Prot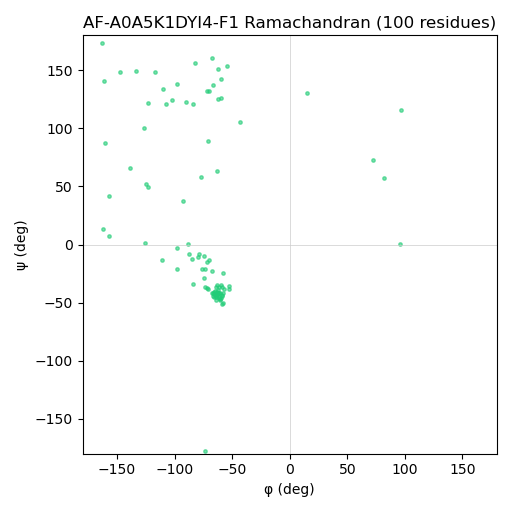ein AF-A0A5K1DYI4-F1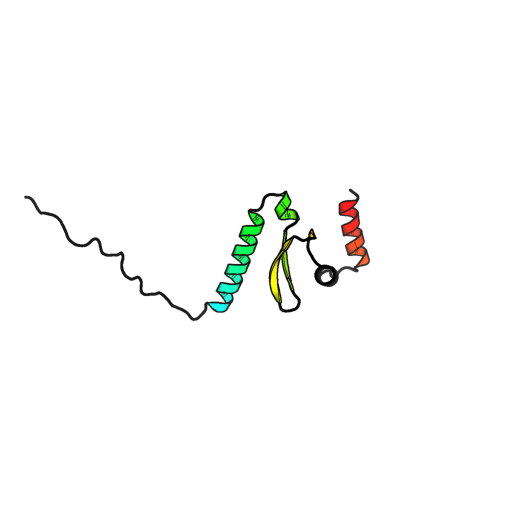 (afdb_monomer)

Nearest PDB structures (foldseek):
  7y26-assembly1_E  TM=3.366E-01  e=1.477E+00  Homo sapiens
  1hbx-assembly1_A  TM=3.376E-01  e=2.874E+00  Homo sapiens
  7xna-assembly1_A  TM=3.352E-01  e=2.202E+00  Homo sapiens
  8q85-assembly1_a  TM=2.472E-01  e=5.234E+00  Saccharomyces cerevisiae

Sequence (102 aa):
MDLGRNYATGLWNSSDNVFSRSNSRREEDDDETALTWAALERLPTYDRVRRGIFQNIIGEQREVEIGSLGIQDLQLILDRLINAVDESAEQFLFRMRRRFDA

Radius of gyration: 25.61 Å; Cα contacts (8 Å, |Δi|>4): 37; chains: 1; bounding box: 40×42×89 Å

Secondary structure (DSSP, 8-state):
-----------S---------SSHHHHHHHHHHHHHHHHHHTS-HHHHTTEEEEE-TT--EEEEEGGG--HHHHHHHHHHHHHT-SS-HHHHHHHHHHHH--

Mean predicted aligned error: 13.73 Å

Structure (mmCIF, N/CA/C/O backbone):
data_AF-A0A5K1DYI4-F1
#
_entry.id   AF-A0A5K1DYI4-F1
#
loop_
_atom_site.group_PDB
_atom_site.id
_atom_site.type_symbol
_atom_site.label_atom_id
_atom_site.label_alt_id
_atom_site.label_comp_id
_atom_site.label_asym_id
_atom_site.label_entity_id
_atom_site.label_seq_id
_atom_site.pdbx_PDB_ins_code
_atom_site.Cartn_x
_atom_site.Cartn_y
_atom_site.Cartn_z
_atom_site.occupancy
_atom_site.B_iso_or_equiv
_atom_site.auth_seq_id
_atom_site.auth_comp_id
_atom_site.auth_asym_id
_atom_site.auth_atom_id
_atom_site.pdbx_PDB_model_num
ATOM 1 N N . MET A 1 1 ? -5.519 30.439 -72.118 1.00 40.00 1 MET A N 1
ATOM 2 C CA . MET A 1 1 ? -4.523 30.423 -71.031 1.00 40.00 1 MET A CA 1
ATOM 3 C C . MET A 1 1 ? -4.826 29.200 -70.196 1.00 40.00 1 MET A C 1
ATOM 5 O O . MET A 1 1 ? -5.754 29.230 -69.405 1.00 40.00 1 MET A O 1
ATOM 9 N N . ASP A 1 2 ? -4.127 28.113 -70.491 1.00 38.81 2 ASP A N 1
ATOM 10 C CA . ASP A 1 2 ? -4.199 26.842 -69.777 1.00 38.81 2 ASP A CA 1
ATOM 11 C C . ASP A 1 2 ? -2.764 26.552 -69.331 1.00 38.81 2 ASP A C 1
ATOM 13 O O . ASP A 1 2 ? -1.847 26.594 -70.155 1.00 38.81 2 ASP A O 1
ATOM 17 N N . LEU A 1 3 ? -2.551 26.394 -68.029 1.00 43.34 3 LEU A N 1
ATOM 18 C CA . LEU A 1 3 ? -1.261 26.028 -67.458 1.00 43.34 3 LEU A CA 1
ATOM 19 C C . LEU A 1 3 ? -1.486 24.806 -66.579 1.00 43.34 3 LEU A C 1
ATOM 21 O O . LEU A 1 3 ? -1.970 24.881 -65.449 1.00 43.34 3 LEU A O 1
ATOM 25 N N . GLY A 1 4 ? -1.140 23.669 -67.178 1.00 41.69 4 GLY A N 1
ATOM 26 C CA . GLY A 1 4 ? -1.144 22.354 -66.575 1.00 41.69 4 GLY A CA 1
ATOM 27 C C . GLY A 1 4 ? -0.233 22.255 -65.352 1.00 41.69 4 GLY A C 1
ATOM 28 O O . GLY A 1 4 ? 0.953 22.561 -65.388 1.00 41.69 4 GLY A O 1
ATOM 29 N N . ARG A 1 5 ? -0.858 21.794 -64.271 1.00 44.62 5 ARG A N 1
ATOM 30 C CA . ARG A 1 5 ? -0.417 20.790 -63.294 1.00 44.62 5 ARG A CA 1
ATOM 31 C C . ARG A 1 5 ? 1.070 20.355 -63.238 1.00 44.62 5 ARG A C 1
ATOM 33 O O . ARG A 1 5 ? 1.587 19.740 -64.164 1.00 44.62 5 ARG A O 1
ATOM 40 N N . ASN A 1 6 ? 1.550 20.403 -61.986 1.00 44.25 6 ASN A N 1
ATOM 41 C CA . ASN A 1 6 ? 2.348 19.409 -61.237 1.00 44.25 6 ASN A CA 1
ATOM 42 C C . ASN A 1 6 ? 3.874 19.570 -61.187 1.00 44.25 6 ASN A C 1
ATOM 44 O O . ASN A 1 6 ? 4.556 19.232 -62.144 1.00 44.25 6 ASN A O 1
ATOM 48 N N . TYR A 1 7 ? 4.398 19.809 -59.977 1.00 41.22 7 TYR A N 1
ATOM 49 C CA . TYR A 1 7 ? 5.255 18.826 -59.297 1.00 41.22 7 TYR A CA 1
ATOM 50 C C . TYR A 1 7 ? 5.362 19.094 -57.782 1.00 41.22 7 TYR A C 1
ATOM 52 O O . TYR A 1 7 ? 5.482 20.227 -57.331 1.00 41.22 7 TYR A O 1
ATOM 60 N N . ALA A 1 8 ? 5.352 17.990 -57.033 1.00 47.97 8 ALA A N 1
ATOM 61 C CA . ALA A 1 8 ? 5.890 17.814 -55.685 1.00 47.97 8 ALA A CA 1
ATOM 62 C C . ALA A 1 8 ? 5.155 18.456 -54.489 1.00 47.97 8 ALA A C 1
ATOM 64 O O . ALA A 1 8 ? 5.679 19.289 -53.756 1.00 47.97 8 ALA A O 1
ATOM 65 N N . THR A 1 9 ? 4.008 17.863 -54.153 1.00 54.19 9 THR A N 1
ATOM 66 C CA . THR A 1 9 ? 3.821 17.298 -52.805 1.00 54.19 9 THR A CA 1
ATOM 67 C C . THR A 1 9 ? 5.081 16.530 -52.387 1.00 54.19 9 THR A C 1
ATOM 69 O O . THR A 1 9 ? 5.342 15.451 -52.915 1.00 54.19 9 THR A O 1
ATOM 72 N N . GLY A 1 10 ? 5.884 17.104 -51.490 1.00 49.94 10 GLY A N 1
ATOM 73 C CA . GLY A 1 10 ? 7.171 16.513 -51.108 1.00 49.94 10 GLY A CA 1
ATOM 74 C C . GLY A 1 10 ? 7.787 17.019 -49.804 1.00 49.94 10 GLY A C 1
ATOM 75 O O . GLY A 1 10 ? 8.940 16.714 -49.541 1.00 49.94 10 GLY A O 1
ATOM 76 N N . LEU A 1 11 ? 7.047 17.742 -48.956 1.00 45.50 11 LEU A N 1
ATOM 77 C CA . LEU A 1 11 ? 7.488 18.083 -47.591 1.00 45.50 11 LEU A CA 1
ATOM 78 C C . LEU A 1 11 ? 6.992 17.061 -46.554 1.00 45.50 11 LEU A C 1
ATOM 80 O O . LEU A 1 11 ? 6.639 17.399 -45.432 1.00 45.50 11 LEU A O 1
ATOM 84 N N . TRP A 1 12 ? 6.983 15.792 -46.957 1.00 50.94 12 TRP A N 1
ATOM 85 C CA . TRP A 1 12 ? 6.844 14.628 -46.083 1.00 50.94 12 TRP A CA 1
ATOM 86 C C . TRP A 1 12 ? 8.032 13.697 -46.322 1.00 50.94 12 TRP A C 1
ATOM 88 O O . TRP A 1 12 ? 7.847 12.534 -46.651 1.00 50.94 12 TRP A O 1
ATOM 98 N N . ASN A 1 13 ? 9.259 14.217 -46.243 1.00 51.19 13 ASN A N 1
ATOM 99 C CA . ASN A 1 13 ? 10.414 13.369 -45.969 1.00 51.19 13 ASN A CA 1
ATOM 100 C C . ASN A 1 13 ? 11.603 14.184 -45.448 1.00 51.19 13 ASN A C 1
ATOM 102 O O . ASN A 1 13 ? 12.471 14.608 -46.202 1.00 51.19 13 ASN A O 1
ATOM 106 N N . SER A 1 14 ? 11.652 14.383 -44.137 1.00 42.78 14 SER A N 1
ATOM 107 C CA . SER A 1 14 ? 12.934 14.270 -43.446 1.00 42.78 14 SER A CA 1
ATOM 108 C C . SER A 1 14 ? 12.682 13.543 -42.138 1.00 42.78 14 SER A C 1
ATOM 110 O O . SER A 1 14 ? 12.743 14.089 -41.038 1.00 42.78 14 SER A O 1
ATOM 112 N N . SER A 1 15 ? 12.304 12.279 -42.304 1.00 52.41 15 SER A N 1
ATOM 113 C CA . SER A 1 15 ? 12.477 11.224 -41.321 1.00 52.41 15 SER A CA 1
ATOM 114 C C . SER A 1 15 ? 13.974 10.997 -41.083 1.00 52.41 15 SER A C 1
ATOM 116 O O . SER A 1 15 ? 14.491 9.942 -41.434 1.00 52.41 15 SER A O 1
ATOM 118 N N . ASP A 1 16 ? 14.690 12.000 -40.569 1.00 53.78 16 ASP A N 1
ATOM 119 C CA . ASP A 1 16 ? 16.093 11.811 -40.191 1.00 53.78 16 ASP A CA 1
ATOM 120 C C . ASP A 1 16 ? 16.603 12.805 -39.141 1.00 53.78 16 ASP A C 1
ATOM 122 O O . ASP A 1 16 ? 17.719 13.296 -39.207 1.00 53.78 16 ASP A O 1
ATOM 126 N N . ASN A 1 17 ? 15.778 13.081 -38.130 1.00 49.06 17 ASN A N 1
ATOM 127 C CA . ASN A 1 17 ? 16.306 13.305 -36.779 1.00 49.06 17 ASN A CA 1
ATOM 128 C C . ASN A 1 17 ? 15.651 12.309 -35.818 1.00 49.06 17 ASN A C 1
ATOM 130 O O . ASN A 1 17 ? 15.139 12.634 -34.748 1.00 49.06 17 ASN A O 1
ATOM 134 N N . VAL A 1 18 ? 15.676 11.049 -36.249 1.00 53.31 18 VAL A N 1
ATOM 135 C CA . VAL A 1 18 ? 15.725 9.913 -35.343 1.00 53.31 18 VAL A CA 1
ATOM 136 C C . VAL A 1 18 ? 17.051 10.059 -34.583 1.00 53.31 18 VAL A C 1
ATOM 138 O O . VAL A 1 18 ? 18.102 10.179 -35.200 1.00 53.31 18 VAL A O 1
ATOM 141 N N . PHE A 1 19 ? 17.011 10.071 -33.251 1.00 47.66 19 PHE A N 1
ATOM 142 C CA . PHE A 1 19 ? 18.191 10.034 -32.374 1.00 47.66 19 PHE A CA 1
ATOM 143 C C . PHE A 1 19 ? 18.957 11.345 -32.102 1.00 47.66 19 PHE A C 1
ATOM 145 O O . PHE A 1 19 ? 20.186 11.357 -32.116 1.00 47.66 19 PHE A O 1
ATOM 152 N N . SER A 1 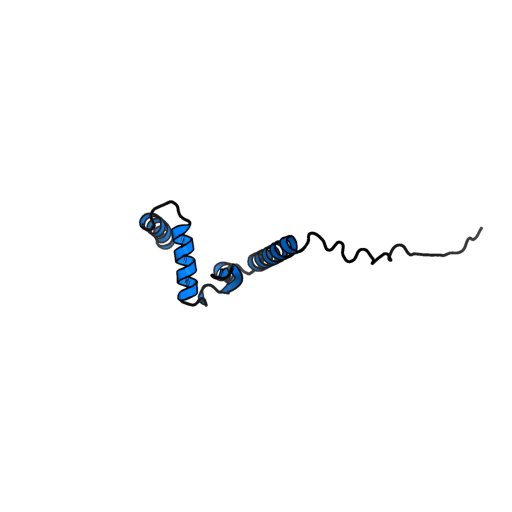20 ? 18.297 12.381 -31.578 1.00 47.50 20 SER A N 1
ATOM 153 C CA . SER A 1 20 ? 18.946 13.187 -30.518 1.00 47.50 20 SER A CA 1
ATOM 154 C C . SER A 1 20 ? 18.889 12.433 -29.181 1.00 47.50 20 SER A C 1
ATOM 156 O O . SER A 1 20 ? 18.334 12.877 -28.183 1.00 47.50 20 SER A O 1
ATOM 158 N N . ARG A 1 21 ? 19.469 11.228 -29.202 1.00 56.72 21 ARG A N 1
ATOM 159 C CA . ARG A 1 21 ? 19.785 10.386 -28.051 1.00 56.72 21 ARG A CA 1
ATOM 160 C C . ARG A 1 21 ? 20.939 11.035 -27.303 1.00 56.72 21 ARG A C 1
ATOM 162 O O . ARG A 1 21 ? 22.086 10.740 -27.624 1.00 56.72 21 ARG A O 1
ATOM 169 N N . SER A 1 22 ? 20.682 11.926 -26.351 1.00 51.88 22 SER A N 1
ATOM 170 C CA . SER A 1 22 ? 21.717 12.255 -25.349 1.00 51.88 22 SER A CA 1
ATOM 171 C C . SER A 1 22 ? 21.235 12.831 -24.017 1.00 51.88 22 SER A C 1
ATOM 173 O O . SER A 1 22 ? 22.081 13.111 -23.178 1.00 51.88 22 SER A O 1
ATOM 175 N N . ASN A 1 23 ? 19.924 12.883 -23.746 1.00 51.94 23 ASN A N 1
ATOM 176 C CA . ASN A 1 23 ? 19.407 13.166 -22.394 1.00 51.94 23 ASN A CA 1
ATOM 177 C C . ASN A 1 23 ? 18.423 12.100 -21.851 1.00 51.94 23 ASN A C 1
ATOM 179 O O . ASN A 1 23 ? 17.954 12.224 -20.725 1.00 51.94 23 ASN A O 1
ATOM 183 N N . SER A 1 24 ? 18.151 11.026 -22.604 1.00 56.00 24 SER A N 1
ATOM 184 C CA . SER A 1 24 ? 16.845 10.345 -22.565 1.00 56.00 24 SER A CA 1
ATOM 185 C C . SER A 1 24 ? 16.618 9.282 -21.485 1.00 56.00 24 SER A C 1
ATOM 187 O O . SER A 1 24 ? 15.480 8.900 -21.269 1.00 56.00 24 SER A O 1
ATOM 189 N N . ARG A 1 25 ? 17.637 8.801 -20.761 1.00 53.88 25 ARG A N 1
ATOM 190 C CA . ARG A 1 25 ? 17.433 7.625 -19.886 1.00 53.88 25 ARG A CA 1
ATOM 191 C C . ARG A 1 25 ? 16.643 7.911 -18.604 1.00 53.88 25 ARG A C 1
ATOM 193 O O . ARG A 1 25 ? 16.024 7.008 -18.072 1.00 53.88 25 ARG A O 1
ATOM 200 N N . ARG A 1 26 ? 16.712 9.137 -18.072 1.00 54.97 26 ARG A N 1
ATOM 201 C CA . ARG A 1 26 ? 15.948 9.512 -16.865 1.00 54.97 26 ARG A CA 1
ATOM 202 C C . ARG A 1 26 ? 14.517 9.937 -17.185 1.00 54.97 26 ARG A C 1
ATOM 204 O O . ARG A 1 26 ? 13.642 9.679 -16.376 1.00 54.97 26 ARG A O 1
ATOM 211 N N . GLU A 1 27 ? 14.302 10.580 -18.331 1.00 58.94 27 GLU A N 1
ATOM 212 C CA . GLU A 1 27 ? 12.958 10.960 -18.792 1.00 58.94 27 GLU A CA 1
ATOM 213 C C . GLU A 1 27 ? 12.158 9.732 -19.241 1.00 58.94 27 GLU A C 1
ATOM 215 O O . GLU A 1 27 ? 10.982 9.645 -18.925 1.00 58.94 27 GLU A O 1
ATOM 220 N N . GLU A 1 28 ? 12.798 8.745 -19.884 1.00 60.91 28 GLU A N 1
ATOM 221 C CA . GLU A 1 28 ? 12.135 7.494 -20.288 1.00 60.91 28 GLU A CA 1
ATOM 222 C C . GLU A 1 28 ? 11.533 6.725 -19.092 1.00 60.91 28 GLU A C 1
ATOM 224 O O . GLU A 1 28 ? 10.391 6.274 -19.182 1.00 60.91 28 GLU A O 1
ATOM 229 N N . ASP A 1 29 ? 12.257 6.615 -17.968 1.00 64.75 29 ASP A N 1
ATOM 230 C CA . ASP A 1 29 ? 11.761 5.934 -16.758 1.00 64.75 29 ASP A CA 1
ATOM 231 C C . ASP A 1 29 ? 10.587 6.704 -16.114 1.00 64.75 29 ASP A C 1
ATOM 233 O O . ASP A 1 29 ? 9.589 6.107 -15.703 1.00 64.75 29 ASP A O 1
ATOM 237 N N . ASP A 1 30 ? 10.672 8.038 -16.043 1.00 76.75 30 ASP A N 1
ATOM 238 C CA . ASP A 1 30 ? 9.593 8.878 -15.501 1.00 76.75 30 ASP A CA 1
ATOM 239 C C . ASP A 1 30 ? 8.337 8.805 -16.390 1.00 76.75 30 ASP A C 1
ATOM 241 O O . ASP A 1 30 ? 7.222 8.656 -15.882 1.00 76.75 30 ASP A O 1
ATOM 245 N N . ASP A 1 31 ? 8.508 8.809 -17.714 1.00 83.31 31 ASP A N 1
ATOM 246 C CA . ASP A 1 31 ? 7.417 8.665 -18.679 1.00 83.31 31 ASP A CA 1
ATOM 247 C C . ASP A 1 31 ? 6.727 7.295 -18.557 1.00 83.31 31 ASP A C 1
ATOM 249 O O . ASP A 1 31 ? 5.495 7.214 -18.583 1.00 83.31 31 ASP A O 1
ATOM 253 N N . GLU A 1 32 ? 7.479 6.208 -18.360 1.00 84.00 32 GLU A N 1
ATOM 254 C CA . GLU A 1 32 ? 6.909 4.871 -18.148 1.00 84.00 32 GLU A CA 1
ATOM 255 C C . GLU A 1 32 ? 6.079 4.800 -16.854 1.00 84.00 32 GLU A C 1
ATOM 257 O O . GLU A 1 32 ? 4.962 4.258 -16.840 1.00 84.00 32 GLU A O 1
ATOM 262 N N . THR A 1 33 ? 6.575 5.396 -15.765 1.00 82.56 33 THR A N 1
ATOM 263 C CA . THR A 1 33 ? 5.811 5.447 -14.510 1.00 82.56 33 THR A CA 1
ATOM 264 C C . THR A 1 33 ? 4.545 6.285 -14.662 1.00 82.56 33 THR A C 1
ATOM 266 O O . THR A 1 33 ? 3.472 5.849 -14.234 1.00 82.56 33 THR A O 1
ATOM 269 N N . ALA A 1 34 ? 4.617 7.434 -15.340 1.00 89.31 34 ALA A N 1
ATOM 270 C CA . ALA A 1 34 ? 3.464 8.285 -15.616 1.00 89.31 34 ALA A CA 1
ATOM 271 C C . ALA A 1 34 ? 2.397 7.559 -16.453 1.00 89.31 34 ALA A C 1
ATOM 273 O O . ALA A 1 34 ? 1.202 7.638 -16.149 1.00 89.31 34 ALA A O 1
ATOM 274 N N . LEU A 1 35 ? 2.813 6.789 -17.464 1.00 90.38 35 LEU A N 1
ATOM 275 C CA . LEU A 1 35 ? 1.916 5.947 -18.259 1.00 90.38 35 LEU A CA 1
ATOM 276 C C . LEU A 1 35 ? 1.234 4.869 -17.402 1.00 90.38 35 LEU A C 1
ATOM 278 O O . LEU A 1 35 ? 0.036 4.617 -17.565 1.00 90.38 35 LEU A O 1
ATOM 282 N N . THR A 1 36 ? 1.963 4.276 -16.454 1.00 89.94 36 THR A N 1
ATOM 283 C CA . THR A 1 36 ? 1.419 3.273 -15.524 1.00 89.94 36 THR A CA 1
ATOM 284 C C . THR A 1 36 ? 0.376 3.885 -14.582 1.00 89.94 36 THR A C 1
ATOM 286 O O . THR A 1 36 ? -0.702 3.313 -14.393 1.00 89.94 36 THR A O 1
ATOM 289 N N . TRP A 1 37 ? 0.634 5.082 -14.046 1.00 92.25 37 TRP A N 1
ATOM 290 C CA . TRP A 1 37 ? -0.342 5.825 -13.239 1.00 92.25 37 TRP A CA 1
ATOM 291 C C . TRP A 1 37 ? -1.606 6.167 -14.034 1.00 92.25 37 TRP A C 1
ATOM 293 O O . TRP A 1 37 ? -2.717 5.913 -13.567 1.00 92.25 37 TRP A O 1
ATOM 303 N N . ALA A 1 38 ? -1.455 6.655 -15.268 1.00 94.62 38 ALA A N 1
ATOM 304 C CA . ALA A 1 38 ? -2.590 6.972 -16.131 1.00 94.62 38 ALA A CA 1
ATOM 305 C C . ALA A 1 38 ? -3.445 5.731 -16.452 1.00 94.62 38 ALA A C 1
ATOM 307 O O . ALA A 1 38 ? -4.673 5.821 -16.521 1.00 94.62 38 ALA A O 1
ATOM 308 N N . ALA A 1 39 ? -2.826 4.560 -16.630 1.00 93.62 39 ALA A N 1
ATOM 309 C CA . ALA A 1 39 ? -3.552 3.307 -16.829 1.00 93.62 39 ALA A CA 1
ATOM 310 C C . ALA A 1 39 ? -4.386 2.925 -15.591 1.00 93.62 39 ALA A C 1
ATOM 312 O O . ALA A 1 39 ? -5.565 2.587 -15.732 1.00 93.62 39 ALA A O 1
ATOM 313 N N . LEU A 1 40 ? -3.811 3.051 -14.389 1.00 93.62 40 LEU A N 1
ATOM 314 C CA . LEU A 1 40 ? -4.502 2.798 -13.120 1.00 93.62 40 LEU A CA 1
ATOM 315 C C . LEU A 1 40 ? -5.697 3.737 -12.903 1.00 93.62 40 LEU A C 1
ATOM 317 O O . LEU A 1 40 ? -6.768 3.298 -12.480 1.00 93.62 40 LEU A O 1
ATOM 321 N N . GLU A 1 41 ? -5.563 5.022 -13.228 1.00 93.38 41 GLU A N 1
ATOM 322 C CA . GLU A 1 41 ? -6.652 5.997 -13.075 1.00 93.38 41 GLU A CA 1
ATOM 323 C C . GLU A 1 41 ? -7.863 5.670 -13.956 1.00 93.38 41 GLU A C 1
ATOM 325 O O . GLU A 1 41 ? -9.017 5.848 -13.542 1.00 93.38 41 GLU A O 1
ATOM 330 N N . ARG A 1 42 ? -7.609 5.125 -15.150 1.00 96.06 42 ARG A N 1
ATOM 331 C CA . ARG A 1 42 ? -8.644 4.737 -16.118 1.00 96.06 42 ARG A CA 1
ATOM 332 C C . ARG A 1 42 ? -9.399 3.465 -15.735 1.00 96.06 42 ARG A C 1
ATOM 334 O O . ARG A 1 42 ? -10.416 3.174 -16.366 1.00 96.06 42 ARG A O 1
ATOM 341 N N . LEU A 1 43 ? -8.950 2.726 -14.719 1.00 95.69 43 LEU A N 1
ATOM 342 C CA . LEU A 1 43 ? -9.651 1.537 -14.239 1.00 95.69 43 LEU A CA 1
ATOM 343 C C . LEU A 1 43 ? -11.054 1.875 -13.706 1.00 95.69 43 LEU A C 1
ATOM 345 O O . LEU A 1 43 ? -11.261 2.970 -13.176 1.00 95.69 43 LEU A O 1
ATOM 349 N N . PRO A 1 44 ? -12.024 0.944 -13.777 1.00 96.31 44 PRO A N 1
ATOM 350 C CA . PRO A 1 44 ? -13.283 1.059 -13.045 1.00 96.31 44 PRO A CA 1
ATOM 351 C C . PRO A 1 44 ? -13.051 1.256 -11.542 1.00 96.31 44 PRO A C 1
ATOM 353 O O . PRO A 1 44 ? -12.054 0.794 -10.989 1.00 96.31 44 PRO A O 1
ATOM 356 N N . THR A 1 45 ? -14.003 1.890 -10.847 1.00 95.50 45 THR A N 1
ATOM 357 C CA . THR A 1 45 ? -13.870 2.225 -9.414 1.00 95.50 45 THR A CA 1
ATOM 358 C C . THR A 1 45 ? -13.498 1.022 -8.546 1.00 95.50 45 THR A C 1
ATOM 360 O O . THR A 1 45 ? -12.701 1.169 -7.626 1.00 95.50 45 THR A O 1
ATOM 363 N N . TYR A 1 46 ? -14.045 -0.161 -8.846 1.00 94.31 46 TYR A N 1
ATOM 364 C CA . TYR A 1 46 ? -13.755 -1.385 -8.098 1.00 94.31 46 TYR A CA 1
ATOM 365 C C . TYR A 1 46 ? -12.296 -1.841 -8.236 1.00 94.31 46 TYR A C 1
ATOM 367 O O . TYR A 1 46 ? -11.658 -2.168 -7.237 1.00 94.31 46 TYR A O 1
ATOM 375 N N . ASP A 1 47 ? -11.753 -1.825 -9.451 1.00 95.12 47 ASP A N 1
ATOM 376 C CA . ASP A 1 47 ? -10.375 -2.251 -9.698 1.00 95.12 47 ASP A CA 1
ATOM 377 C C . ASP A 1 47 ? -9.387 -1.200 -9.193 1.00 95.12 47 ASP A C 1
ATOM 379 O O . ASP A 1 47 ? -8.363 -1.536 -8.602 1.00 95.12 47 ASP A O 1
ATOM 383 N N . ARG A 1 48 ? -9.736 0.085 -9.332 1.00 94.38 48 ARG A N 1
ATOM 384 C CA . ARG A 1 48 ? -8.903 1.201 -8.877 1.00 94.38 48 ARG A CA 1
ATOM 385 C C . ARG A 1 48 ? -8.618 1.159 -7.374 1.00 94.38 48 ARG A C 1
ATOM 387 O O . ARG A 1 48 ? -7.531 1.530 -6.957 1.00 94.38 48 ARG A O 1
ATOM 394 N N . VAL A 1 49 ? -9.564 0.702 -6.548 1.00 92.06 49 VAL A N 1
ATOM 395 C CA . VAL A 1 49 ? -9.347 0.588 -5.089 1.00 92.06 49 VAL A CA 1
ATOM 396 C C . VAL A 1 49 ? -8.554 -0.660 -4.685 1.00 92.06 49 VAL A C 1
ATOM 398 O O . VAL A 1 49 ? -8.158 -0.779 -3.528 1.00 92.06 49 VAL A O 1
ATOM 401 N N . ARG A 1 50 ? -8.335 -1.602 -5.609 1.00 93.81 50 ARG A N 1
ATOM 402 C CA . ARG A 1 50 ? -7.665 -2.888 -5.348 1.00 93.81 50 ARG A CA 1
ATOM 403 C C . ARG A 1 50 ? -6.297 -3.004 -5.994 1.00 93.81 50 ARG A C 1
ATOM 405 O O . ARG A 1 50 ? -5.567 -3.931 -5.654 1.00 93.81 50 ARG A O 1
ATOM 412 N N . ARG A 1 51 ? -5.953 -2.111 -6.917 1.00 95.00 51 ARG A N 1
ATOM 413 C CA . ARG A 1 51 ? -4.693 -2.139 -7.659 1.00 95.00 51 ARG A CA 1
ATOM 414 C C . ARG A 1 51 ? -3.867 -0.898 -7.358 1.00 95.00 51 ARG A C 1
ATOM 416 O O . ARG A 1 51 ? -4.411 0.165 -7.072 1.00 95.00 51 ARG A O 1
ATOM 423 N N . GLY A 1 52 ? -2.551 -1.045 -7.400 1.00 92.06 52 GLY A N 1
ATOM 424 C CA . GLY A 1 52 ? -1.620 0.051 -7.157 1.00 92.06 52 GLY A CA 1
ATOM 425 C C . GLY A 1 52 ? -0.220 -0.266 -7.660 1.00 92.06 52 GLY A C 1
ATOM 426 O O . GLY A 1 52 ? 0.058 -1.389 -8.079 1.00 92.06 52 GLY A O 1
ATOM 427 N N . ILE A 1 53 ? 0.660 0.730 -7.609 1.00 92.31 53 ILE A N 1
ATOM 428 C CA . ILE A 1 53 ? 2.075 0.562 -7.941 1.00 92.31 53 ILE A CA 1
ATOM 429 C C . ILE A 1 53 ? 2.832 0.197 -6.668 1.00 92.31 53 ILE A C 1
ATOM 431 O O . ILE A 1 53 ? 2.798 0.923 -5.675 1.00 92.31 53 ILE A O 1
ATOM 435 N N . PHE A 1 54 ? 3.517 -0.940 -6.698 1.00 91.88 54 PHE A N 1
ATOM 436 C CA . PHE A 1 54 ? 4.382 -1.402 -5.624 1.00 91.88 54 PHE A CA 1
ATOM 437 C C . PHE A 1 54 ? 5.839 -1.320 -6.056 1.00 91.88 54 PHE A C 1
ATOM 439 O O . PHE A 1 54 ? 6.195 -1.782 -7.138 1.00 91.88 54 PHE A O 1
ATOM 446 N N . GLN A 1 55 ? 6.678 -0.781 -5.174 1.00 91.12 55 GLN A N 1
ATOM 447 C CA . GLN A 1 55 ? 8.122 -0.750 -5.352 1.00 91.12 55 GLN A CA 1
ATOM 448 C C . GLN A 1 55 ? 8.784 -1.749 -4.405 1.00 91.12 55 GLN A C 1
ATOM 450 O O . GLN A 1 55 ? 8.647 -1.617 -3.185 1.00 91.12 55 GLN A O 1
ATOM 455 N N . ASN A 1 56 ? 9.525 -2.719 -4.935 1.00 89.12 56 ASN A N 1
ATOM 456 C CA . ASN A 1 56 ? 10.204 -3.716 -4.108 1.00 89.12 56 ASN A CA 1
ATOM 457 C C . ASN A 1 56 ? 11.440 -3.132 -3.384 1.00 89.12 56 ASN A C 1
ATOM 459 O O . ASN A 1 56 ? 11.729 -1.933 -3.449 1.00 89.12 56 ASN A O 1
ATOM 463 N N . ILE A 1 57 ? 12.166 -3.974 -2.644 1.00 88.25 57 ILE A N 1
ATOM 464 C CA . ILE A 1 57 ? 13.387 -3.569 -1.922 1.00 88.25 57 ILE A CA 1
ATOM 465 C C . ILE A 1 57 ? 14.559 -3.202 -2.846 1.00 88.25 57 ILE A C 1
ATOM 467 O O . ILE A 1 57 ? 15.452 -2.476 -2.424 1.00 88.25 57 ILE A O 1
ATOM 471 N N . ILE A 1 58 ? 14.559 -3.698 -4.087 1.00 90.00 58 ILE A N 1
ATOM 472 C CA . ILE A 1 58 ? 15.599 -3.446 -5.100 1.00 90.00 58 ILE A CA 1
ATOM 473 C C . ILE A 1 58 ? 15.278 -2.161 -5.890 1.00 90.00 58 ILE A C 1
ATOM 475 O O . ILE A 1 58 ? 16.114 -1.650 -6.626 1.00 90.00 58 ILE A O 1
ATOM 479 N N . GLY A 1 59 ? 14.085 -1.592 -5.687 1.00 86.50 59 GLY A N 1
ATOM 480 C CA . GLY A 1 59 ? 13.640 -0.354 -6.316 1.00 86.50 59 GLY A CA 1
ATOM 481 C C . GLY A 1 59 ? 12.806 -0.555 -7.580 1.00 86.50 59 GLY A C 1
ATOM 482 O O . GLY A 1 59 ? 12.360 0.441 -8.145 1.00 86.50 59 GLY A O 1
ATOM 483 N N . GLU A 1 60 ? 12.541 -1.796 -7.992 1.00 87.94 60 GLU A N 1
ATOM 484 C CA . GLU A 1 60 ? 11.706 -2.090 -9.161 1.00 87.94 60 GLU A CA 1
ATOM 485 C C . GLU A 1 60 ? 10.237 -1.788 -8.854 1.00 87.94 60 GLU A C 1
ATOM 487 O O . GLU A 1 60 ? 9.711 -2.217 -7.820 1.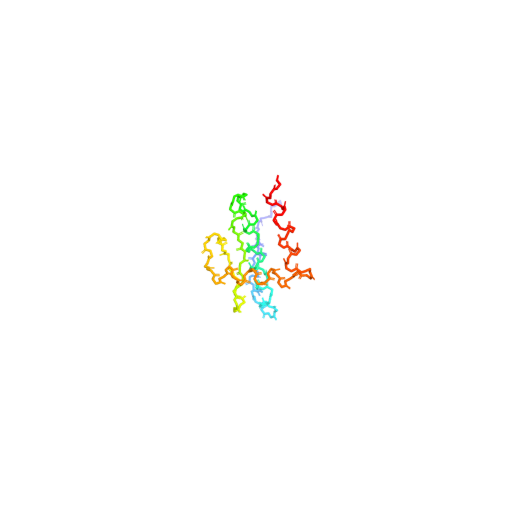00 87.94 60 GLU A O 1
ATOM 492 N N . GLN A 1 61 ? 9.579 -1.069 -9.763 1.00 89.56 61 GLN A N 1
ATOM 493 C CA . GLN A 1 61 ? 8.160 -0.741 -9.677 1.00 89.56 61 GLN A CA 1
ATOM 494 C C . GLN A 1 61 ? 7.333 -1.700 -10.532 1.00 89.56 61 GLN A C 1
ATOM 496 O O . GLN A 1 61 ? 7.706 -2.033 -11.654 1.00 89.56 61 GLN A O 1
ATOM 501 N N . ARG A 1 62 ? 6.191 -2.142 -10.007 1.00 89.38 62 ARG A N 1
ATOM 502 C CA . ARG A 1 62 ? 5.225 -2.958 -10.748 1.00 89.38 62 ARG A CA 1
ATOM 503 C C . ARG A 1 62 ? 3.799 -2.671 -10.307 1.00 89.38 62 ARG A C 1
ATOM 505 O O . ARG A 1 62 ? 3.547 -2.399 -9.133 1.00 89.38 62 ARG A O 1
ATOM 512 N N . GLU A 1 63 ? 2.858 -2.795 -11.233 1.00 92.00 63 GLU A N 1
ATOM 513 C CA . GLU A 1 63 ? 1.438 -2.824 -10.898 1.00 92.00 63 GLU A CA 1
ATOM 514 C C . GLU A 1 63 ? 1.099 -4.138 -10.173 1.00 92.00 63 GLU A C 1
ATOM 516 O O . GLU A 1 63 ? 1.474 -5.223 -10.620 1.00 92.00 63 GLU A O 1
ATOM 521 N N . VAL A 1 64 ? 0.382 -4.053 -9.054 1.00 93.06 64 VAL A N 1
ATOM 522 C CA . VAL A 1 64 ? -0.032 -5.210 -8.249 1.00 93.06 64 VAL A CA 1
ATOM 523 C C . VAL A 1 64 ? -1.500 -5.116 -7.862 1.00 93.06 64 VAL A C 1
ATOM 525 O O . VAL A 1 64 ? -2.035 -4.028 -7.651 1.00 93.06 64 VAL A O 1
ATOM 528 N N . GLU A 1 65 ? -2.149 -6.269 -7.713 1.00 93.69 65 GLU A N 1
ATOM 529 C CA . GLU A 1 65 ? -3.399 -6.364 -6.963 1.00 93.69 65 GLU A CA 1
ATOM 530 C C . GLU A 1 65 ? -3.070 -6.502 -5.472 1.00 93.69 65 GLU A C 1
ATOM 532 O O . GLU A 1 65 ? -2.411 -7.455 -5.056 1.00 93.69 65 GLU A O 1
ATOM 537 N N . ILE A 1 66 ? -3.552 -5.568 -4.654 1.00 90.75 66 ILE A N 1
ATOM 538 C CA . ILE A 1 66 ? -3.247 -5.463 -3.221 1.00 90.75 66 ILE A CA 1
ATOM 539 C C . ILE A 1 66 ? -3.622 -6.754 -2.478 1.00 90.75 66 ILE A C 1
ATOM 541 O O . ILE A 1 66 ? -2.878 -7.209 -1.614 1.00 90.75 66 ILE A O 1
ATOM 545 N N . GLY A 1 67 ? -4.744 -7.382 -2.844 1.00 90.38 67 GLY A N 1
ATOM 546 C CA . GLY A 1 67 ? -5.206 -8.635 -2.237 1.00 90.38 67 GLY A CA 1
ATOM 547 C C . GLY A 1 67 ? -4.355 -9.865 -2.575 1.00 90.38 67 GLY A C 1
ATOM 548 O O . GLY A 1 67 ? -4.506 -10.895 -1.925 1.00 90.38 67 GLY A O 1
ATOM 549 N N . SER A 1 68 ? -3.469 -9.765 -3.569 1.00 92.19 68 SER A N 1
ATOM 550 C CA . SER A 1 68 ? -2.591 -10.856 -4.014 1.00 92.19 68 SER A CA 1
ATOM 551 C C . SER A 1 68 ? -1.174 -10.782 -3.432 1.00 92.19 68 SER A C 1
ATOM 553 O O . SER A 1 68 ? -0.357 -11.667 -3.688 1.00 92.19 68 SER A O 1
ATOM 555 N N . LEU A 1 69 ? -0.866 -9.731 -2.662 1.00 91.88 69 LEU A N 1
ATOM 556 C CA . LEU A 1 69 ? 0.470 -9.513 -2.115 1.00 91.88 69 LEU A CA 1
ATOM 557 C C . LEU A 1 69 ? 0.846 -10.585 -1.088 1.00 91.88 69 LEU A C 1
ATOM 559 O O . LEU A 1 69 ? 0.064 -10.947 -0.207 1.00 91.88 69 LEU A O 1
ATOM 563 N N . GLY A 1 70 ? 2.088 -11.058 -1.185 1.00 93.00 70 GLY A N 1
ATOM 564 C CA . GLY A 1 70 ? 2.675 -11.933 -0.178 1.00 93.00 70 GLY A CA 1
ATOM 565 C C . GLY A 1 70 ? 2.885 -11.203 1.150 1.00 93.00 70 GLY A C 1
ATOM 566 O O . GLY A 1 70 ? 2.969 -9.977 1.206 1.00 93.00 70 GLY A O 1
ATOM 567 N N . ILE A 1 71 ? 3.028 -11.969 2.234 1.00 94.19 71 ILE A N 1
ATOM 568 C CA . ILE A 1 71 ? 3.210 -11.418 3.588 1.00 94.19 71 ILE A CA 1
ATOM 569 C C . ILE A 1 71 ? 4.454 -10.519 3.664 1.00 94.19 71 ILE A C 1
ATOM 571 O O . ILE A 1 71 ? 4.423 -9.496 4.340 1.00 94.19 71 ILE A O 1
ATOM 575 N N . GLN A 1 72 ? 5.528 -10.869 2.950 1.00 92.94 72 GLN A N 1
ATOM 576 C CA . GLN A 1 72 ? 6.765 -10.083 2.937 1.00 92.94 72 GLN A CA 1
ATOM 577 C C . GLN A 1 72 ? 6.563 -8.711 2.278 1.00 92.94 72 GLN A C 1
ATOM 579 O O . GLN A 1 72 ? 6.984 -7.695 2.829 1.00 92.94 72 GLN A O 1
ATOM 584 N N . ASP A 1 73 ? 5.871 -8.669 1.137 1.00 92.00 73 ASP A N 1
ATOM 585 C CA . ASP A 1 73 ? 5.562 -7.414 0.443 1.00 92.00 73 ASP A CA 1
ATOM 586 C C . ASP A 1 73 ? 4.628 -6.539 1.292 1.00 92.00 73 ASP A C 1
ATOM 588 O O . ASP A 1 73 ? 4.824 -5.329 1.397 1.00 92.00 73 ASP A O 1
ATOM 592 N N . LEU A 1 74 ? 3.643 -7.153 1.958 1.00 92.12 74 LEU A N 1
ATOM 593 C CA . LEU A 1 74 ? 2.732 -6.447 2.857 1.00 92.12 74 LEU A CA 1
ATOM 594 C C . LEU A 1 74 ? 3.467 -5.830 4.056 1.00 92.12 74 LEU A C 1
ATOM 596 O O . LEU A 1 74 ? 3.201 -4.680 4.403 1.00 92.12 74 LEU A O 1
ATOM 600 N N . GLN A 1 75 ? 4.397 -6.567 4.672 1.00 93.38 75 GLN A N 1
ATOM 601 C CA . GLN A 1 75 ? 5.232 -6.049 5.760 1.00 93.38 75 GLN A CA 1
ATOM 602 C C . GLN A 1 75 ? 6.047 -4.839 5.303 1.00 93.38 75 GLN A C 1
ATOM 604 O O . GLN A 1 75 ? 6.006 -3.805 5.961 1.00 93.38 75 GLN A O 1
ATOM 609 N N . LEU A 1 76 ? 6.678 -4.914 4.127 1.00 93.44 76 LEU A N 1
ATOM 610 C CA . LEU A 1 76 ? 7.437 -3.794 3.572 1.00 93.44 76 LEU A CA 1
ATOM 611 C C . LEU A 1 76 ? 6.574 -2.536 3.386 1.00 93.44 76 LEU A C 1
ATOM 613 O O . LEU A 1 76 ? 7.026 -1.426 3.671 1.00 93.44 76 LEU A O 1
ATOM 617 N N . ILE A 1 77 ? 5.336 -2.692 2.906 1.00 91.56 77 ILE A N 1
ATOM 618 C CA . ILE A 1 77 ? 4.400 -1.570 2.746 1.00 91.56 77 ILE A CA 1
ATOM 619 C C . ILE A 1 77 ? 4.051 -0.966 4.106 1.00 91.56 77 ILE A C 1
ATOM 621 O O . ILE A 1 77 ? 4.091 0.255 4.254 1.00 91.56 77 ILE A O 1
ATOM 625 N N . LEU A 1 78 ? 3.713 -1.801 5.092 1.00 91.31 78 LEU A N 1
ATOM 626 C CA . LEU A 1 78 ? 3.354 -1.341 6.434 1.00 91.31 78 LEU A CA 1
ATOM 627 C C . LEU A 1 78 ? 4.522 -0.629 7.120 1.00 91.31 78 LEU A C 1
ATOM 629 O O . LEU A 1 78 ? 4.320 0.445 7.680 1.00 91.31 78 LEU A O 1
ATOM 633 N N . ASP A 1 79 ? 5.733 -1.169 7.009 1.00 91.19 79 ASP A N 1
ATOM 634 C CA . ASP A 1 79 ? 6.938 -0.558 7.564 1.00 91.19 79 ASP A CA 1
ATOM 635 C C . ASP A 1 79 ? 7.185 0.818 6.942 1.00 91.19 79 ASP A C 1
ATOM 637 O O . ASP A 1 79 ? 7.412 1.796 7.652 1.00 91.19 79 ASP A O 1
ATOM 641 N N . ARG A 1 80 ? 7.088 0.939 5.611 1.00 91.06 80 ARG A N 1
ATOM 642 C CA . ARG A 1 80 ? 7.225 2.235 4.928 1.00 91.06 80 ARG A CA 1
ATOM 643 C C . ARG A 1 80 ? 6.136 3.218 5.347 1.00 91.06 80 ARG A C 1
ATOM 645 O O . ARG A 1 80 ? 6.439 4.384 5.570 1.00 91.06 80 ARG A O 1
ATOM 652 N N . LEU A 1 81 ? 4.892 2.758 5.469 1.00 89.81 81 LEU A N 1
ATOM 653 C CA . LEU A 1 81 ? 3.761 3.596 5.860 1.00 89.81 81 LEU A CA 1
ATOM 654 C C . LEU A 1 81 ? 3.921 4.139 7.283 1.00 89.81 81 LEU A C 1
ATOM 656 O O . LEU A 1 81 ? 3.701 5.324 7.502 1.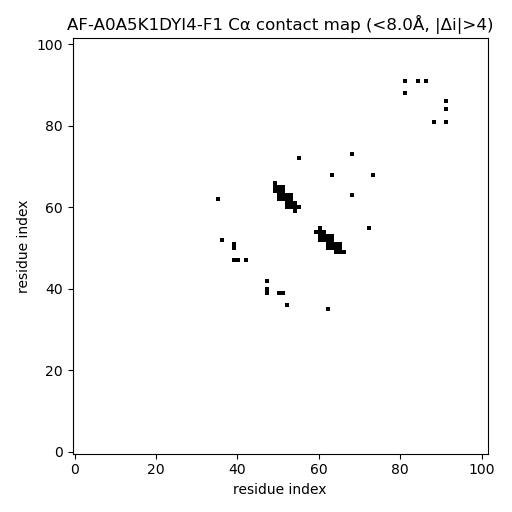00 89.81 81 LEU A O 1
ATOM 660 N N . ILE A 1 82 ? 4.313 3.288 8.232 1.00 88.50 82 ILE A N 1
ATOM 661 C CA . ILE A 1 82 ? 4.522 3.682 9.631 1.00 88.50 82 ILE A CA 1
ATOM 662 C C . ILE A 1 82 ? 5.716 4.636 9.743 1.00 88.50 82 ILE A C 1
ATOM 664 O O . ILE A 1 82 ? 5.626 5.637 10.443 1.00 88.50 82 ILE A O 1
ATOM 668 N N . ASN A 1 83 ? 6.805 4.364 9.020 1.00 88.56 83 ASN A N 1
ATOM 669 C CA . ASN A 1 83 ? 8.004 5.203 9.050 1.00 88.56 83 ASN A CA 1
ATOM 670 C C . ASN A 1 83 ? 7.841 6.544 8.314 1.00 88.56 83 ASN A C 1
ATOM 672 O O . ASN A 1 83 ? 8.603 7.469 8.576 1.00 88.56 83 ASN A O 1
ATOM 676 N N . ALA A 1 84 ? 6.885 6.665 7.389 1.00 86.75 84 ALA A N 1
ATOM 677 C CA . ALA A 1 84 ? 6.606 7.912 6.671 1.00 86.75 84 ALA A CA 1
ATOM 678 C C . ALA A 1 84 ? 5.786 8.921 7.494 1.00 86.75 84 ALA A C 1
ATOM 680 O O . ALA A 1 84 ? 5.558 10.043 7.044 1.00 86.75 84 ALA A O 1
ATOM 681 N N . VAL A 1 85 ? 5.290 8.517 8.663 1.00 85.31 85 VAL A N 1
ATOM 682 C CA . VAL A 1 85 ? 4.439 9.342 9.513 1.00 85.31 85 VAL A CA 1
ATOM 683 C C . VAL A 1 85 ? 5.270 9.902 10.667 1.00 85.31 85 VAL A C 1
ATOM 685 O O . VAL A 1 85 ? 5.851 9.150 11.437 1.00 85.31 85 VAL A O 1
ATOM 688 N N . ASP A 1 86 ? 5.281 11.231 10.812 1.00 82.31 86 ASP A N 1
ATOM 689 C CA . ASP A 1 86 ? 5.987 11.928 11.906 1.00 82.31 86 ASP A CA 1
ATOM 690 C C . ASP A 1 86 ? 5.307 11.747 13.285 1.00 82.31 86 ASP A C 1
ATOM 692 O O . ASP A 1 86 ? 5.874 12.055 14.332 1.00 82.31 86 ASP A O 1
ATOM 696 N N . GLU A 1 87 ? 4.058 11.275 13.288 1.00 84.06 87 GLU A N 1
ATOM 697 C CA . GLU A 1 87 ? 3.256 10.963 14.476 1.00 84.06 87 GLU A CA 1
ATOM 698 C C . GLU A 1 87 ? 3.609 9.567 15.029 1.00 84.06 87 GLU A C 1
ATOM 700 O O . GLU A 1 87 ? 4.058 8.690 14.292 1.00 84.06 87 GLU A O 1
ATOM 705 N N . SER A 1 88 ? 3.365 9.309 16.321 1.00 85.50 88 SER A N 1
ATOM 706 C CA . SER A 1 88 ? 3.556 7.958 16.858 1.00 85.50 88 SER A CA 1
ATOM 707 C C . SER A 1 88 ? 2.666 6.940 16.133 1.00 85.50 88 SER A C 1
ATOM 709 O O . SER A 1 88 ? 1.504 7.213 15.815 1.00 85.50 88 SER A O 1
ATOM 711 N N . ALA A 1 89 ? 3.195 5.731 15.920 1.00 86.31 89 ALA A N 1
ATOM 712 C CA . ALA A 1 89 ? 2.474 4.652 15.242 1.00 86.31 89 ALA A CA 1
ATOM 713 C C . ALA A 1 89 ? 1.093 4.380 15.872 1.00 86.31 89 ALA A C 1
ATOM 715 O O . ALA A 1 89 ? 0.122 4.112 15.166 1.00 86.31 89 ALA A O 1
ATOM 716 N N . GLU A 1 90 ? 0.983 4.507 17.198 1.00 87.88 90 GLU A N 1
ATOM 717 C CA . GLU A 1 90 ? -0.272 4.337 17.936 1.00 87.88 90 GLU A CA 1
ATOM 718 C C . GLU A 1 90 ? -1.343 5.355 17.526 1.00 87.88 90 GLU A C 1
ATOM 720 O O . GLU A 1 90 ? -2.491 4.983 17.278 1.00 87.88 90 GLU A O 1
ATOM 725 N N . GLN A 1 91 ? -0.981 6.636 17.417 1.00 89.31 91 GLN A N 1
ATOM 726 C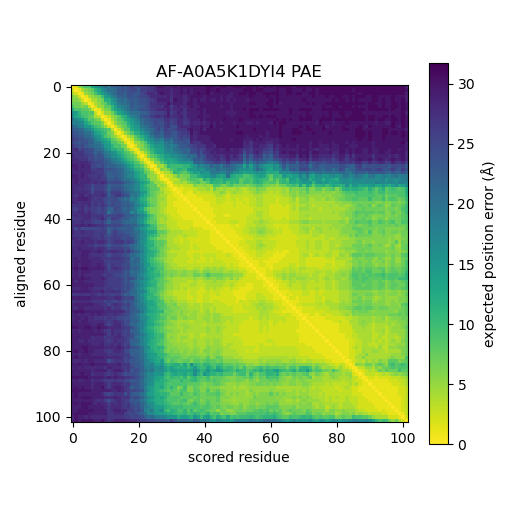 CA . GLN A 1 91 ? -1.929 7.688 17.050 1.00 89.31 91 GLN A CA 1
ATOM 727 C C . GLN A 1 91 ? -2.336 7.574 15.573 1.00 89.31 91 GLN A C 1
ATOM 729 O O . GLN A 1 91 ? -3.522 7.705 15.249 1.00 89.31 91 GLN A O 1
ATOM 734 N N . PHE A 1 92 ? -1.395 7.218 14.691 1.00 89.50 92 PHE A N 1
ATOM 735 C CA . PHE A 1 92 ? -1.689 6.946 13.284 1.00 89.50 92 PHE A CA 1
ATOM 736 C C . PHE A 1 92 ? -2.706 5.808 13.128 1.00 89.50 92 PHE A C 1
ATOM 738 O O . PHE A 1 92 ? -3.738 5.972 12.466 1.00 89.50 92 PHE A O 1
ATOM 745 N N . LEU A 1 93 ? -2.451 4.665 13.774 1.00 89.69 93 LEU A N 1
ATOM 746 C CA . LEU A 1 93 ? -3.334 3.501 13.716 1.00 89.69 93 LEU A CA 1
ATOM 747 C C . LEU A 1 93 ? -4.699 3.792 14.346 1.00 89.69 93 LEU A C 1
ATOM 749 O O . LEU A 1 93 ? -5.720 3.363 13.807 1.00 89.69 93 LEU A O 1
ATOM 753 N N . PHE A 1 94 ? -4.743 4.575 15.426 1.00 91.50 94 PHE A N 1
ATOM 754 C CA . PHE A 1 94 ? -5.997 5.023 16.028 1.00 91.50 94 PHE A CA 1
ATOM 755 C C . PHE A 1 94 ? -6.841 5.855 15.049 1.00 91.50 94 PHE A C 1
ATOM 757 O O . PHE A 1 94 ? -8.030 5.582 14.865 1.00 91.50 94 PHE A O 1
ATOM 764 N N . ARG A 1 95 ? -6.240 6.838 14.362 1.00 90.06 95 ARG A N 1
ATOM 765 C CA . ARG A 1 95 ? -6.938 7.646 13.344 1.00 90.06 95 ARG A CA 1
ATOM 766 C C . ARG A 1 95 ? -7.397 6.800 12.159 1.00 90.06 95 ARG A C 1
ATOM 768 O O . ARG A 1 95 ? -8.520 6.975 11.691 1.00 90.06 95 ARG A O 1
ATOM 775 N N . MET A 1 96 ? -6.558 5.875 11.697 1.00 90.12 96 MET A N 1
ATOM 776 C CA . MET A 1 96 ? -6.910 4.904 10.656 1.00 90.12 96 MET A CA 1
ATOM 777 C C . MET A 1 96 ? -8.121 4.067 11.062 1.00 90.12 96 MET A C 1
ATOM 779 O O . MET A 1 96 ? -9.091 4.001 10.312 1.00 90.12 96 MET A O 1
ATOM 783 N N . ARG A 1 97 ? -8.109 3.489 12.267 1.00 92.44 97 ARG A N 1
ATOM 784 C CA . ARG A 1 97 ? -9.204 2.653 12.764 1.00 92.44 97 ARG A CA 1
ATOM 785 C C . ARG A 1 97 ? -10.530 3.411 12.806 1.00 92.44 97 ARG A C 1
ATOM 787 O O . ARG A 1 97 ? -11.531 2.908 12.304 1.00 92.44 97 ARG A O 1
ATOM 794 N N . ARG A 1 98 ? -10.518 4.657 13.293 1.00 94.62 98 ARG A N 1
ATOM 795 C CA . ARG A 1 98 ? -11.712 5.519 13.327 1.00 94.62 98 ARG A CA 1
ATOM 796 C C . ARG A 1 98 ? -12.357 5.759 11.960 1.00 94.62 98 ARG A C 1
ATOM 798 O O . ARG A 1 98 ? -13.541 6.064 11.922 1.00 94.62 98 ARG A O 1
ATOM 805 N N . ARG A 1 99 ? -11.612 5.646 10.855 1.00 91.69 99 ARG A N 1
ATOM 806 C CA . ARG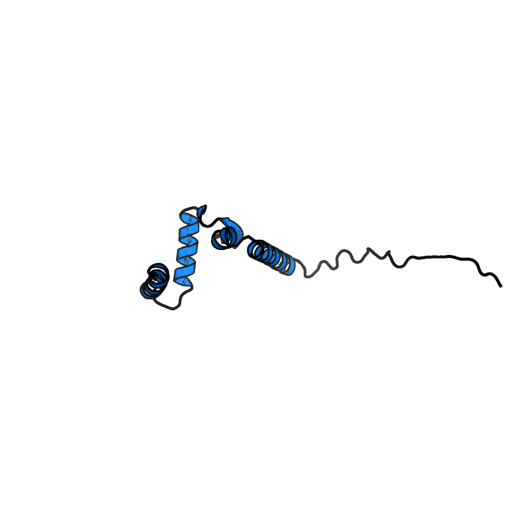 A 1 99 ? -12.161 5.798 9.495 1.00 91.69 99 ARG A CA 1
ATOM 807 C C . ARG A 1 99 ? -12.950 4.575 9.023 1.00 91.69 99 ARG A C 1
ATOM 809 O O . ARG A 1 99 ? -13.728 4.717 8.091 1.00 91.69 99 ARG A O 1
ATOM 816 N N . PHE A 1 100 ? -12.724 3.406 9.622 1.00 89.62 100 PHE A N 1
ATOM 817 C CA . PHE A 1 100 ? -13.410 2.159 9.269 1.00 89.62 100 PHE A CA 1
ATOM 818 C C . PHE A 1 100 ? -14.586 1.827 10.196 1.00 89.62 100 PHE A C 1
ATOM 820 O O . PHE A 1 100 ? -15.454 1.058 9.803 1.00 89.62 100 PHE A O 1
ATOM 827 N N . ASP A 1 101 ? -14.609 2.384 11.411 1.00 88.06 101 ASP A N 1
ATOM 828 C CA . ASP A 1 101 ? -15.698 2.186 12.382 1.00 88.06 101 ASP A CA 1
ATOM 829 C C . ASP A 1 101 ? -16.850 3.213 12.238 1.00 88.06 101 ASP A C 1
ATOM 831 O O . ASP A 1 101 ? -17.795 3.175 13.026 1.00 88.06 101 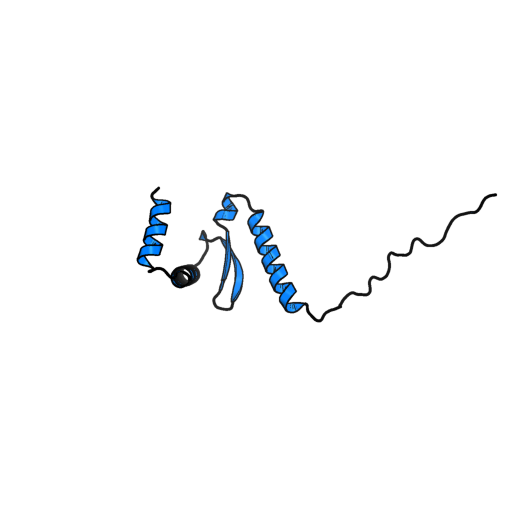ASP A O 1
ATOM 835 N N . ALA A 1 102 ? -16.764 4.146 11.280 1.00 58.81 102 ALA A N 1
ATOM 836 C CA . ALA A 1 102 ? -17.777 5.170 10.987 1.00 58.81 102 ALA A CA 1
ATOM 837 C C . ALA A 1 102 ? -18.677 4.756 9.816 1.00 58.81 102 ALA A C 1
ATOM 839 O O . ALA A 1 102 ? -19.891 5.049 9.890 1.00 58.81 102 ALA A O 1
#

Solvent-a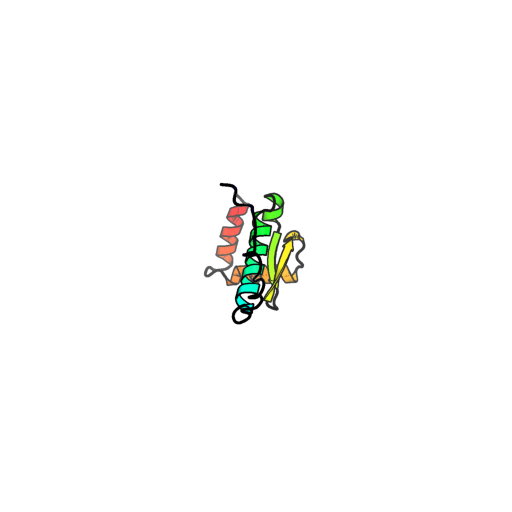ccessible surface area (backbone atoms only — not comparable to full-atom values): 6684 Å² total; per-residue (Å²): 141,83,82,84,83,87,84,73,95,65,94,84,72,78,93,73,74,78,75,87,77,81,73,56,75,66,55,52,56,53,51,52,51,51,52,53,52,55,55,50,69,72,41,58,74,75,54,42,77,41,43,48,79,46,66,54,98,88,63,56,72,42,82,42,52,64,91,73,58,52,73,67,59,50,48,55,51,53,54,52,55,50,70,72,43,96,58,59,64,67,59,52,51,50,58,55,51,56,69,74,79,110

Foldseek 3Di:
DDDDDDDDPDPPDPPPVPDPPDPPPVVVVVVVVVVVVVVLVPDDPVQNVQWDWAADPVGDIDIDGNVPDDPVSVVVVVVCVCVVDPDHSVVVVVVVVVVVVD

pLDDT: mean 78.73, std 18.93, range [38.81, 96.31]

Organism: NCBI:txid210225